Protein AF-A0A8T2ZBQ4-F1 (afdb_monomer)

Secondary structure (DSSP, 8-state):
-HHHHHHHHHHHHHTT-GGGGG---HHHHHHHHHHHHHHHHHHHHHHHHHHH-TTS-SHHHHHHHHHHH-TTTS-HHHHHHHH-

pLDDT: mean 74.5, std 17.8, range [43.91, 95.44]

Mean predicted aligned error: 11.38 Å

Organism: Populus deltoides (NCBI:txid3696)

Foldseek 3Di:
DVVVVVVVVVVVDVVVDVVVVPDDDPPVVVVVVVVVVVLLVVLVVVLVVCVVVLPDPDPSNVLVVVCVVPVVCSPSVNSSVVVD

Structure (mmCIF, N/CA/C/O backbone):
data_AF-A0A8T2ZBQ4-F1
#
_entry.id   AF-A0A8T2ZBQ4-F1
#
loop_
_atom_site.group_PDB
_atom_site.id
_atom_site.type_symbol
_atom_site.label_atom_id
_atom_site.label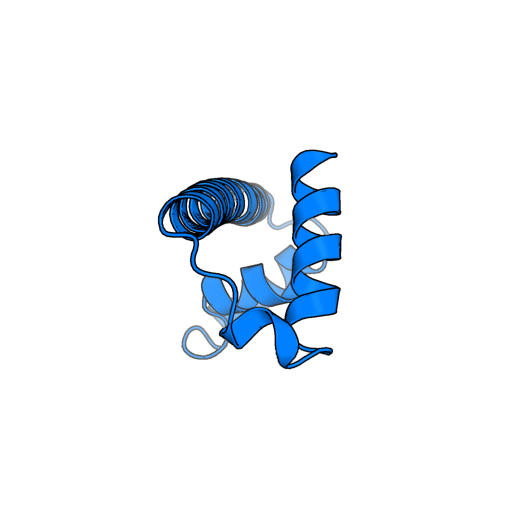_alt_id
_atom_site.label_comp_id
_atom_site.label_asym_id
_atom_site.label_entity_id
_atom_site.label_seq_id
_atom_site.pdbx_PDB_ins_code
_atom_site.Cartn_x
_atom_site.Cartn_y
_atom_site.Cartn_z
_atom_site.occupancy
_atom_site.B_iso_or_equiv
_atom_site.auth_seq_id
_atom_site.auth_comp_id
_atom_site.auth_asym_id
_atom_site.auth_atom_id
_atom_site.pdbx_PDB_model_num
ATOM 1 N N . MET A 1 1 ? 2.086 4.568 14.627 1.00 48.47 1 MET A N 1
ATOM 2 C CA . MET A 1 1 ? 2.829 3.292 14.715 1.00 48.47 1 MET A CA 1
ATOM 3 C C . MET A 1 1 ? 2.337 2.448 15.885 1.00 48.47 1 MET A C 1
ATOM 5 O O . MET A 1 1 ? 2.028 1.291 15.654 1.00 48.47 1 MET A O 1
ATOM 9 N N . GLU A 1 2 ? 2.165 3.005 17.091 1.00 51.09 2 GLU A N 1
ATOM 10 C CA . GLU A 1 2 ? 1.617 2.259 18.246 1.00 51.09 2 GLU A CA 1
ATOM 11 C C . GLU A 1 2 ? 0.182 1.749 18.034 1.00 51.09 2 GLU A C 1
ATOM 13 O O . GLU A 1 2 ? -0.055 0.565 18.224 1.00 51.09 2 GLU A O 1
ATOM 18 N N . GLU A 1 3 ? -0.742 2.570 17.514 1.00 49.41 3 GLU A N 1
ATOM 19 C CA . GLU A 1 3 ? -2.120 2.125 17.195 1.00 49.41 3 GLU A CA 1
ATOM 20 C C . GLU A 1 3 ? -2.165 0.971 16.171 1.00 49.41 3 GLU A C 1
ATOM 22 O O . GLU A 1 3 ? -3.080 0.147 16.165 1.00 49.41 3 GLU A O 1
ATOM 27 N N . PHE A 1 4 ? -1.170 0.914 15.279 1.00 47.53 4 PHE A N 1
ATOM 28 C CA . PHE A 1 4 ? -1.043 -0.137 14.271 1.00 47.53 4 PHE A CA 1
ATOM 29 C C . PHE A 1 4 ? -0.483 -1.423 14.880 1.00 47.53 4 PHE A C 1
ATOM 31 O O . PHE A 1 4 ? -1.013 -2.495 14.607 1.00 47.53 4 PHE A O 1
ATOM 38 N N . ALA A 1 5 ? 0.519 -1.315 15.758 1.00 55.88 5 ALA A N 1
ATOM 39 C CA . ALA A 1 5 ? 1.025 -2.442 16.536 1.00 55.88 5 ALA A CA 1
ATOM 40 C C . ALA A 1 5 ? -0.059 -3.011 17.465 1.00 55.88 5 ALA A C 1
ATOM 42 O O . ALA A 1 5 ? -0.205 -4.225 17.568 1.00 55.88 5 ALA A O 1
ATOM 43 N N . GLU A 1 6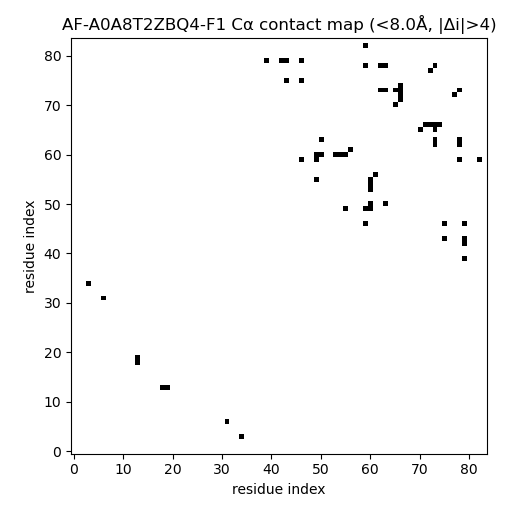 ? -0.875 -2.144 18.067 1.00 51.38 6 GLU A N 1
ATOM 44 C CA . GLU A 1 6 ? -2.042 -2.528 18.857 1.00 51.38 6 GLU A CA 1
ATOM 45 C C . GLU A 1 6 ? -3.081 -3.261 17.990 1.00 51.38 6 GLU A C 1
ATOM 47 O O . GLU A 1 6 ? -3.584 -4.307 18.387 1.00 51.38 6 GLU A O 1
ATOM 52 N N . CYS A 1 7 ? -3.346 -2.808 16.760 1.00 50.91 7 CYS A N 1
ATOM 53 C CA . CYS A 1 7 ? -4.251 -3.515 15.846 1.00 50.91 7 CYS A CA 1
ATOM 54 C C . CYS A 1 7 ? -3.681 -4.813 15.255 1.00 50.91 7 CYS A C 1
ATOM 56 O O . CYS A 1 7 ? -4.455 -5.742 15.037 1.00 50.91 7 CYS A O 1
ATOM 58 N N . ILE A 1 8 ? -2.369 -4.924 15.028 1.00 54.09 8 ILE A N 1
ATOM 59 C CA . ILE A 1 8 ? -1.715 -6.198 14.679 1.00 54.09 8 ILE A CA 1
ATOM 60 C C . ILE A 1 8 ? -1.792 -7.167 15.865 1.00 54.09 8 ILE A C 1
ATOM 62 O O . ILE A 1 8 ? -2.075 -8.350 15.675 1.00 54.09 8 ILE A O 1
ATOM 66 N N . ALA A 1 9 ? -1.610 -6.670 17.092 1.00 52.91 9 ALA A N 1
ATOM 67 C CA . ALA A 1 9 ? -1.788 -7.457 18.308 1.00 52.91 9 ALA A CA 1
ATOM 68 C C . ALA A 1 9 ? -3.247 -7.925 18.480 1.00 52.91 9 ALA A C 1
ATOM 70 O O . ALA A 1 9 ? -3.480 -9.066 18.869 1.00 52.91 9 ALA A O 1
ATOM 71 N N . VAL A 1 10 ? -4.232 -7.096 18.111 1.00 51.09 10 VAL A N 1
ATOM 72 C CA . VAL A 1 10 ? -5.661 -7.465 18.095 1.00 51.09 10 VAL A CA 1
ATOM 73 C C . VAL A 1 10 ? -5.994 -8.441 16.952 1.00 51.09 10 VAL A C 1
ATOM 75 O O . VAL A 1 10 ? -6.782 -9.364 17.158 1.00 51.09 10 VAL A O 1
ATOM 78 N N . ARG A 1 11 ? -5.373 -8.305 15.770 1.00 47.69 11 ARG A N 1
ATOM 79 C CA . ARG A 1 11 ? -5.557 -9.227 14.629 1.00 47.69 11 ARG A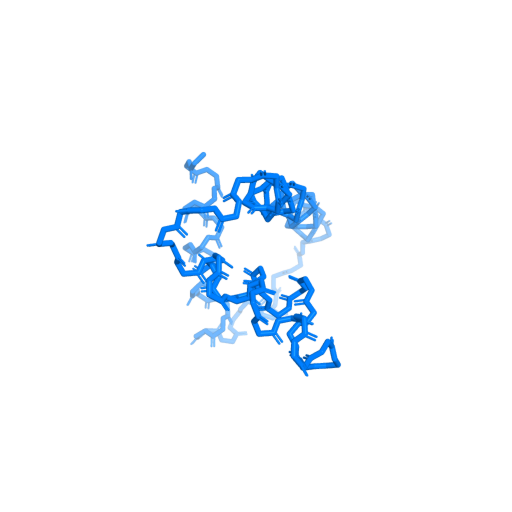 CA 1
ATOM 80 C C . ARG A 1 11 ? -5.005 -10.623 14.907 1.00 47.69 11 ARG A C 1
ATOM 82 O O . ARG A 1 11 ? -5.671 -11.599 14.586 1.00 47.69 11 ARG A O 1
ATOM 89 N N . ASN A 1 12 ? -3.853 -10.725 15.571 1.00 51.22 12 ASN A N 1
ATOM 90 C CA . ASN A 1 12 ? -3.269 -12.021 15.934 1.00 51.22 12 ASN A CA 1
ATOM 91 C C . ASN A 1 12 ? -4.101 -12.817 16.956 1.00 51.22 12 ASN A C 1
ATOM 93 O O . ASN A 1 12 ? -3.938 -14.028 17.059 1.00 51.22 12 ASN A O 1
ATOM 97 N N . LEU A 1 13 ? -5.003 -12.179 17.707 1.00 44.56 13 LEU A N 1
ATOM 98 C CA . LEU A 1 13 ? -5.840 -12.870 18.695 1.00 44.56 13 LEU A CA 1
ATOM 99 C C . LEU A 1 13 ? -7.190 -13.327 18.122 1.00 44.56 13 LEU A C 1
ATOM 101 O O . LEU A 1 13 ? -7.704 -14.358 18.546 1.00 44.56 13 LEU A O 1
ATOM 105 N N . GLY A 1 14 ? -7.754 -12.599 17.154 1.00 46.56 14 GLY A N 1
ATOM 106 C CA . GLY A 1 14 ? -9.066 -12.901 16.558 1.00 46.56 14 GLY A CA 1
ATOM 107 C C . GLY A 1 14 ? -9.085 -14.118 15.652 1.00 46.56 14 GLY A C 1
ATOM 108 O O . GLY A 1 14 ? -10.023 -14.909 15.720 1.00 46.56 14 GLY A O 1
ATOM 109 N N . ASP A 1 15 ? -8.018 -14.314 14.884 1.00 52.03 15 ASP A N 1
ATOM 110 C CA . ASP A 1 15 ? -7.900 -15.466 13.989 1.00 52.03 15 ASP A CA 1
ATOM 111 C C . ASP A 1 15 ? -7.332 -16.712 14.699 1.00 52.03 15 ASP A C 1
ATOM 113 O O . ASP A 1 15 ? -7.419 -17.819 14.173 1.00 52.03 15 ASP A O 1
ATOM 117 N N . MET A 1 16 ? -6.809 -16.564 15.927 1.00 48.44 16 MET A N 1
ATOM 118 C CA . MET A 1 16 ? -6.341 -17.676 16.771 1.00 48.44 16 MET A CA 1
ATOM 119 C C . MET A 1 16 ? -7.328 -18.083 17.880 1.00 48.44 16 MET A C 1
A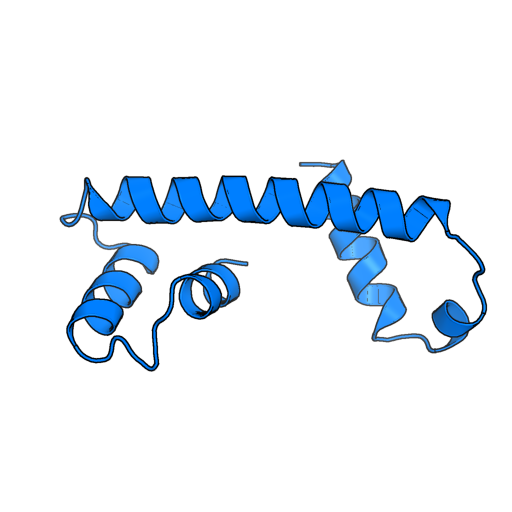TOM 121 O O . MET A 1 16 ? -7.196 -19.180 18.426 1.00 48.44 16 MET A O 1
ATOM 125 N N . ILE A 1 17 ? -8.304 -17.239 18.246 1.00 45.88 17 ILE A N 1
ATOM 126 C CA . ILE A 1 17 ? -9.192 -17.469 19.398 1.00 45.88 17 ILE A CA 1
ATOM 127 C C . ILE A 1 17 ? -10.660 -17.149 19.033 1.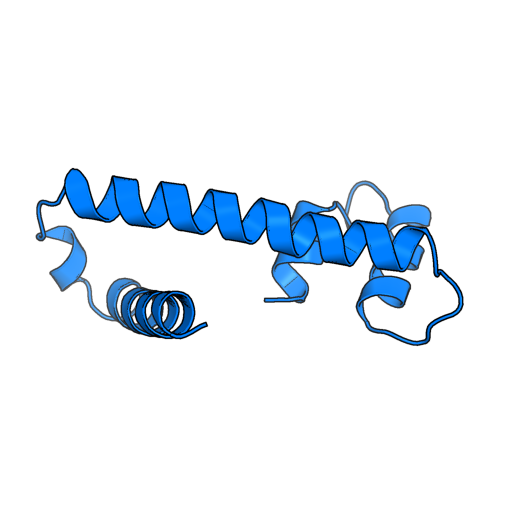00 45.88 17 ILE A C 1
ATOM 129 O O . ILE A 1 17 ? -11.062 -15.983 19.027 1.00 45.88 17 ILE A O 1
ATOM 133 N N . PRO A 1 18 ? -11.515 -18.173 18.832 1.00 49.84 18 PRO A N 1
ATOM 134 C CA . PRO A 1 18 ? -12.930 -18.027 18.455 1.00 49.84 18 PRO A CA 1
ATOM 135 C C . PRO A 1 18 ? -13.803 -17.1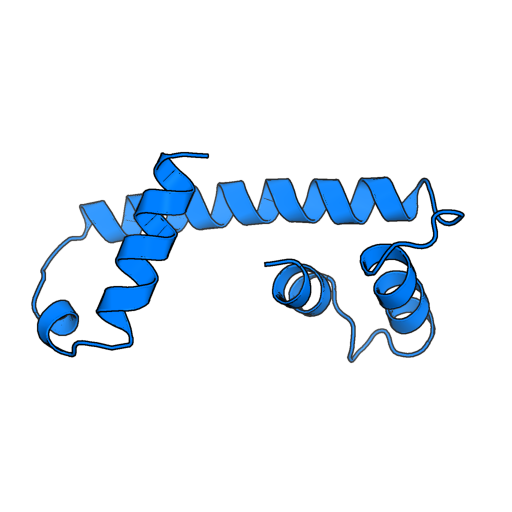79 19.404 1.00 49.84 18 PRO A C 1
ATOM 137 O O . PRO A 1 18 ? -14.897 -16.769 19.023 1.00 49.84 18 PRO A O 1
ATOM 140 N N . LEU A 1 19 ? -13.341 -16.875 20.627 1.00 43.91 19 LEU A N 1
ATOM 141 C CA . LEU A 1 19 ? -14.069 -16.040 21.597 1.00 43.91 19 LEU A CA 1
ATOM 142 C C . LEU A 1 19 ? -14.325 -14.596 21.117 1.00 43.91 19 LEU A C 1
ATOM 144 O O . LEU A 1 19 ? -15.216 -13.937 21.651 1.00 43.91 19 LEU A O 1
ATOM 148 N N . LEU A 1 20 ? -13.597 -14.102 20.107 1.00 47.12 20 LEU A N 1
ATOM 149 C CA . LEU A 1 20 ? -13.830 -12.778 19.510 1.00 47.12 20 LEU A CA 1
ATOM 150 C C . LEU A 1 20 ? -15.105 -12.700 18.640 1.00 47.12 20 LEU A C 1
ATOM 152 O O . LEU A 1 20 ? -15.527 -11.600 18.296 1.00 47.12 20 LEU A O 1
ATOM 156 N N . GLN A 1 21 ? -15.784 -13.824 18.366 1.00 49.28 21 GLN A N 1
ATOM 157 C CA . GLN A 1 21 ? -17.110 -13.846 17.721 1.00 49.28 21 GLN A CA 1
ATOM 158 C C . GLN A 1 21 ? -18.257 -13.356 18.627 1.00 49.28 21 GLN A C 1
ATOM 160 O O . GLN A 1 21 ? -19.335 -13.049 18.127 1.00 49.28 21 GLN A O 1
ATOM 165 N N . TRP A 1 22 ? -18.056 -13.286 19.948 1.00 46.28 22 TRP A N 1
ATOM 166 C CA . TRP A 1 22 ? -19.093 -12.885 20.917 1.00 46.28 22 TRP A CA 1
ATOM 167 C C . TRP A 1 22 ? -19.021 -11.420 21.351 1.00 46.28 22 TRP A C 1
ATOM 169 O O . TRP A 1 22 ? -19.898 -10.939 22.068 1.00 46.28 22 TRP A O 1
ATOM 179 N N . ILE A 1 23 ? -17.979 -10.702 20.942 1.00 50.06 23 ILE A N 1
ATOM 180 C CA . ILE A 1 23 ? -17.737 -9.340 21.395 1.00 50.06 23 ILE A CA 1
ATOM 181 C C . ILE A 1 23 ? -18.449 -8.355 20.451 1.00 50.06 23 ILE A C 1
ATOM 183 O O . ILE A 1 23 ? -17.961 -7.945 19.399 1.00 50.06 23 ILE A O 1
ATOM 187 N N . ASP A 1 24 ? -19.664 -8.013 20.858 1.00 57.97 24 ASP A N 1
ATOM 188 C CA . ASP A 1 24 ? -20.485 -6.911 20.365 1.00 57.97 24 ASP A CA 1
ATOM 189 C C . ASP A 1 24 ? -19.705 -5.578 20.388 1.00 57.97 24 ASP A C 1
ATOM 191 O O . ASP A 1 24 ? -19.452 -5.029 21.458 1.00 57.97 24 ASP A O 1
ATOM 195 N N . PHE A 1 25 ? -19.293 -5.044 19.227 1.00 54.69 25 PHE A N 1
ATOM 196 C CA . PHE A 1 25 ? -18.703 -3.700 19.137 1.00 54.69 25 PHE A CA 1
ATOM 197 C C . PHE A 1 25 ? -18.865 -3.037 17.761 1.00 54.69 25 PHE A C 1
ATOM 199 O O . PHE A 1 25 ? -17.919 -2.892 16.976 1.00 54.69 25 PHE A O 1
ATOM 206 N N . THR A 1 26 ? -20.029 -2.438 17.525 1.00 58.94 26 THR A N 1
ATOM 207 C CA . THR A 1 26 ? -20.254 -1.487 16.418 1.00 58.94 26 THR A CA 1
ATOM 208 C C . THR A 1 26 ? -19.226 -0.334 16.408 1.00 58.94 26 THR A C 1
ATOM 210 O O . THR A 1 26 ? -18.968 0.273 15.369 1.00 58.94 26 THR A O 1
ATOM 213 N N . GLY A 1 27 ? -18.613 -0.015 17.557 1.00 63.72 27 GLY A N 1
ATOM 214 C CA . GLY A 1 27 ? -17.565 1.004 17.693 1.00 63.72 27 GLY A CA 1
ATOM 215 C C . GLY A 1 27 ? -16.155 0.547 17.293 1.00 63.72 27 GLY A C 1
ATOM 216 O O . GLY A 1 27 ? -15.430 1.317 16.662 1.00 63.72 27 GLY A O 1
ATOM 217 N N . HIS A 1 28 ? -15.761 -0.691 17.612 1.00 65.25 28 HIS A N 1
ATOM 218 C CA . HIS A 1 28 ? -14.422 -1.204 17.288 1.00 65.25 28 HIS A CA 1
ATOM 219 C C . HIS A 1 28 ? -14.295 -1.539 15.802 1.00 65.25 28 HIS A C 1
ATOM 221 O O . HIS A 1 28 ? -13.285 -1.192 15.194 1.00 65.25 28 HIS A O 1
ATOM 227 N N . LEU A 1 29 ? -15.352 -2.070 15.177 1.00 67.50 29 LEU A N 1
ATOM 228 C CA . LEU A 1 29 ? -15.389 -2.268 13.724 1.00 67.50 29 LEU A CA 1
ATOM 229 C C . LEU A 1 29 ? -15.227 -0.945 12.955 1.00 67.50 29 LEU A C 1
ATOM 231 O O . LEU A 1 29 ? -14.472 -0.885 11.991 1.00 67.50 29 LEU A O 1
ATOM 235 N N . LYS A 1 30 ? -15.844 0.154 13.421 1.00 74.06 30 LYS A N 1
ATOM 236 C CA . LYS A 1 30 ? -15.652 1.495 12.828 1.00 74.06 30 LYS A CA 1
ATOM 237 C C . LYS A 1 30 ? -14.223 2.021 12.987 1.00 74.06 30 LYS A C 1
ATOM 239 O O . LYS A 1 30 ? -13.743 2.744 12.115 1.00 74.06 30 LYS A O 1
ATOM 244 N N . LYS A 1 31 ? -13.546 1.706 14.096 1.00 76.69 31 LYS A N 1
ATOM 245 C CA . LYS A 1 31 ? -12.129 2.056 14.290 1.00 76.69 31 LYS A CA 1
ATOM 246 C C . LYS A 1 31 ? -11.231 1.245 13.356 1.00 76.69 31 LYS A C 1
ATOM 248 O O . LYS A 1 31 ? -10.364 1.836 12.720 1.00 76.69 31 LYS A O 1
ATOM 253 N N . LEU A 1 32 ? -11.487 -0.056 13.221 1.00 75.38 32 LEU A N 1
ATOM 254 C CA . LEU A 1 32 ? -10.771 -0.935 12.295 1.00 75.38 32 LEU A CA 1
ATOM 255 C C . LEU A 1 32 ? -10.967 -0.509 10.834 1.00 75.38 32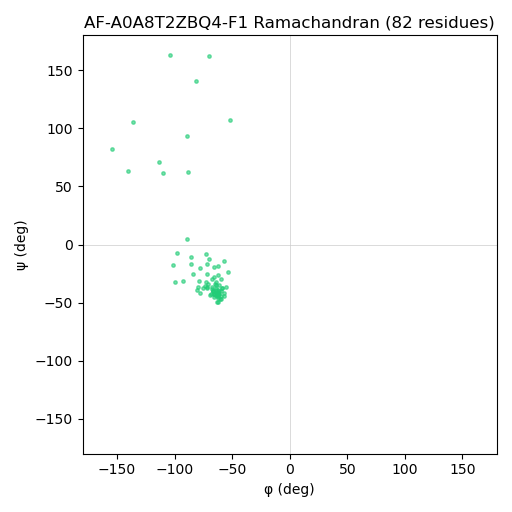 LEU A C 1
ATOM 257 O O . LEU A 1 32 ? -9.985 -0.431 10.109 1.00 75.38 32 LEU A O 1
AT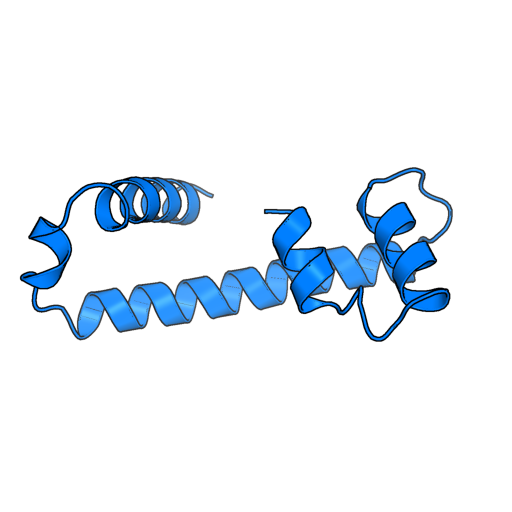OM 261 N N . ASP A 1 33 ? -12.182 -0.139 10.417 1.00 77.81 33 ASP A N 1
ATOM 262 C CA . ASP A 1 33 ? -12.449 0.400 9.072 1.00 77.81 33 ASP A CA 1
ATOM 263 C C . ASP A 1 33 ? -11.666 1.697 8.809 1.00 77.81 33 ASP A C 1
ATOM 265 O O . ASP A 1 33 ? -10.992 1.840 7.789 1.00 77.81 33 ASP A O 1
ATOM 269 N N . ARG A 1 34 ? -11.680 2.636 9.765 1.00 81.94 34 ARG A N 1
ATOM 270 C CA . ARG A 1 34 ? -10.889 3.874 9.666 1.00 81.94 34 ARG A CA 1
ATOM 271 C C . ARG A 1 34 ? -9.392 3.596 9.588 1.00 81.94 34 ARG A C 1
ATOM 273 O O . ARG A 1 34 ? -8.698 4.277 8.837 1.00 81.94 34 ARG A O 1
ATOM 280 N N . LEU A 1 35 ? -8.893 2.633 10.358 1.00 82.81 35 LEU A N 1
ATOM 281 C CA . LEU A 1 35 ? -7.487 2.248 10.315 1.00 82.81 35 LEU A CA 1
ATOM 282 C C . LEU A 1 35 ? -7.141 1.572 8.987 1.00 82.81 35 LEU A C 1
ATOM 284 O O . LEU A 1 35 ? -6.129 1.920 8.392 1.00 82.81 35 LEU A O 1
ATOM 288 N N . SER A 1 36 ? -8.001 0.679 8.497 1.00 78.50 36 SER A N 1
ATOM 289 C CA . SER A 1 36 ? -7.843 0.019 7.201 1.00 78.50 36 SER A CA 1
ATOM 290 C C . SER A 1 36 ? -7.749 1.042 6.072 1.00 78.50 36 SER A C 1
ATOM 292 O O . SER A 1 36 ? -6.849 0.950 5.248 1.00 78.50 36 SER A O 1
ATOM 294 N N . LYS A 1 37 ? -8.608 2.069 6.072 1.00 86.56 37 LYS A N 1
ATOM 295 C CA . LYS A 1 37 ? -8.558 3.173 5.099 1.00 86.56 37 LYS A CA 1
ATOM 296 C C . LYS A 1 37 ? -7.273 3.991 5.196 1.00 86.56 37 LYS A C 1
ATOM 298 O O . LYS A 1 37 ? -6.690 4.335 4.177 1.00 86.56 37 LYS A O 1
ATOM 303 N N . LYS A 1 38 ? -6.811 4.302 6.412 1.00 84.56 38 LYS A N 1
ATOM 304 C CA . LYS A 1 38 ? -5.527 4.998 6.606 1.00 84.56 38 LYS A CA 1
ATOM 305 C C . LYS A 1 38 ? -4.347 4.164 6.106 1.00 84.56 38 LYS A C 1
ATOM 307 O O . LYS A 1 38 ? -3.435 4.721 5.507 1.00 84.56 38 LYS A O 1
ATOM 312 N N . MET A 1 39 ? -4.368 2.857 6.362 1.00 81.12 39 MET A N 1
ATOM 313 C CA . MET A 1 39 ? -3.333 1.931 5.908 1.00 81.12 39 MET A CA 1
ATOM 314 C C . MET A 1 39 ? -3.327 1.813 4.385 1.00 81.12 39 MET A C 1
ATOM 316 O O . MET A 1 39 ? -2.265 1.870 3.783 1.00 81.12 39 MET A O 1
ATOM 320 N N . ASP A 1 40 ? -4.502 1.724 3.764 1.00 85.44 40 ASP A N 1
ATOM 321 C CA . ASP A 1 40 ? -4.627 1.672 2.309 1.00 85.44 40 ASP A CA 1
ATOM 322 C C . ASP A 1 40 ? -4.040 2.923 1.639 1.00 85.44 40 ASP A C 1
ATOM 324 O O . ASP A 1 40 ? -3.207 2.801 0.746 1.00 85.44 40 ASP A O 1
ATOM 328 N N . VAL A 1 41 ? -4.365 4.120 2.148 1.00 91.12 41 VAL A N 1
ATOM 329 C CA . VAL A 1 41 ? -3.780 5.387 1.665 1.00 91.12 41 VAL A CA 1
ATOM 330 C C . VAL A 1 41 ? -2.261 5.420 1.856 1.00 91.12 41 VAL A C 1
ATOM 332 O O . VAL A 1 41 ? -1.539 5.863 0.966 1.00 91.12 41 VAL A O 1
ATOM 335 N N . PHE A 1 42 ? -1.762 4.955 3.004 1.00 87.00 42 PHE A N 1
ATOM 336 C CA . PHE A 1 42 ? -0.325 4.911 3.279 1.00 87.00 42 PHE A CA 1
ATOM 337 C C . PHE A 1 42 ? 0.417 3.976 2.313 1.00 87.00 42 PHE A C 1
ATOM 339 O O . PHE A 1 42 ? 1.413 4.376 1.715 1.00 87.00 42 PHE A O 1
ATOM 346 N N . LEU A 1 43 ? -0.081 2.750 2.136 1.00 86.00 43 LEU A N 1
ATOM 347 C CA . LEU A 1 43 ? 0.534 1.759 1.255 1.00 86.00 43 LEU A CA 1
ATOM 348 C C . LEU A 1 43 ? 0.442 2.175 -0.213 1.00 86.00 43 LEU A C 1
ATOM 350 O O . LEU A 1 43 ? 1.405 1.987 -0.947 1.00 86.00 43 LEU A O 1
ATOM 354 N N . GLN A 1 44 ? -0.672 2.782 -0.631 1.00 91.06 44 GLN A N 1
ATOM 355 C CA . GLN A 1 44 ? -0.787 3.336 -1.977 1.00 91.06 44 GLN A CA 1
ATOM 356 C C . GLN A 1 44 ? 0.278 4.411 -2.224 1.00 91.06 44 GLN A C 1
ATOM 358 O O . GLN A 1 44 ? 0.963 4.355 -3.239 1.00 91.06 44 GLN A O 1
ATOM 363 N N . GLY A 1 45 ? 0.495 5.317 -1.263 1.00 88.69 45 GLY A N 1
ATOM 364 C CA . GLY A 1 45 ? 1.552 6.327 -1.359 1.00 88.69 45 GLY A CA 1
ATOM 365 C C . GLY A 1 45 ? 2.954 5.725 -1.512 1.00 88.69 45 GLY A C 1
ATOM 366 O O . GLY A 1 45 ? 3.750 6.237 -2.292 1.00 88.69 45 GLY A O 1
ATOM 367 N N . LEU A 1 46 ? 3.241 4.607 -0.833 1.00 89.06 46 LEU A N 1
ATOM 368 C CA . LEU A 1 46 ? 4.501 3.879 -1.020 1.00 89.06 46 LEU A CA 1
ATOM 369 C C . LEU A 1 46 ? 4.616 3.270 -2.420 1.00 89.06 46 LEU A C 1
ATOM 371 O O . LEU A 1 46 ? 5.691 3.326 -3.011 1.00 89.06 46 LEU A O 1
ATOM 375 N N . VAL A 1 47 ? 3.547 2.673 -2.954 1.00 88.50 47 VAL A N 1
ATOM 376 C CA . VAL A 1 47 ? 3.560 2.125 -4.320 1.00 88.50 47 VAL A CA 1
ATOM 377 C C . VAL A 1 47 ? 3.798 3.241 -5.336 1.00 88.50 47 VAL A C 1
ATOM 379 O O . VAL A 1 47 ? 4.632 3.083 -6.225 1.00 88.50 47 VAL A O 1
ATOM 382 N N . ASP A 1 48 ? 3.122 4.376 -5.176 1.00 92.00 48 ASP A N 1
ATOM 383 C CA . ASP A 1 48 ? 3.226 5.509 -6.094 1.00 92.00 48 ASP A CA 1
ATOM 384 C C . ASP A 1 48 ? 4.626 6.151 -6.060 1.00 92.00 48 ASP A C 1
ATOM 386 O O . ASP A 1 48 ? 5.196 6.416 -7.116 1.00 92.00 48 ASP A O 1
ATOM 390 N N . GLU A 1 49 ? 5.254 6.285 -4.885 1.00 88.38 49 GLU A N 1
ATOM 391 C CA . GLU A 1 49 ? 6.650 6.748 -4.768 1.00 88.38 49 GLU A CA 1
ATOM 392 C C . GLU A 1 49 ? 7.621 5.863 -5.570 1.00 88.38 49 GLU A C 1
ATOM 394 O O . GLU A 1 49 ? 8.513 6.354 -6.264 1.00 88.38 49 GLU A O 1
ATOM 399 N N . HIS A 1 50 ? 7.426 4.544 -5.527 1.00 87.31 50 HIS A N 1
ATOM 400 C CA . HIS A 1 50 ? 8.261 3.595 -6.266 1.00 87.31 50 HIS A CA 1
ATOM 401 C C . HIS A 1 50 ? 7.918 3.520 -7.764 1.00 87.31 50 HIS A C 1
ATOM 403 O O . HIS A 1 50 ? 8.752 3.083 -8.560 1.00 87.31 50 HIS A O 1
ATOM 409 N N . ARG A 1 51 ? 6.720 3.954 -8.180 1.00 87.19 51 ARG A N 1
ATOM 410 C CA . ARG A 1 51 ? 6.372 4.107 -9.603 1.00 87.19 51 ARG A CA 1
ATOM 411 C C . ARG A 1 51 ? 7.096 5.277 -10.248 1.00 87.19 51 ARG A C 1
ATOM 413 O O . ARG A 1 51 ? 7.445 5.167 -11.424 1.00 87.19 51 ARG A O 1
ATOM 420 N N . ASP A 1 52 ? 7.320 6.342 -9.486 1.00 84.94 52 ASP A N 1
ATOM 421 C CA . ASP A 1 52 ? 8.071 7.515 -9.930 1.00 84.94 52 ASP A CA 1
ATOM 422 C C . ASP A 1 52 ? 9.588 7.262 -9.885 1.00 84.94 52 ASP A C 1
ATOM 424 O O . ASP A 1 52 ? 10.324 7.747 -10.745 1.00 84.94 52 ASP A O 1
ATOM 428 N N . ASP A 1 53 ? 10.058 6.437 -8.942 1.00 83.38 53 ASP A N 1
ATOM 429 C CA . ASP A 1 53 ? 11.467 6.052 -8.790 1.00 83.38 53 ASP A CA 1
ATOM 430 C C . ASP A 1 53 ? 11.704 4.555 -9.068 1.00 83.38 53 ASP A C 1
ATOM 432 O O . ASP A 1 53 ? 11.977 3.727 -8.186 1.00 83.38 53 ASP A O 1
ATOM 436 N N . ARG A 1 54 ? 11.593 4.202 -10.352 1.00 71.38 54 ARG A N 1
ATOM 437 C CA . ARG A 1 54 ? 11.693 2.815 -10.839 1.00 71.38 54 ARG A CA 1
ATOM 438 C C . ARG A 1 54 ? 13.093 2.209 -10.750 1.00 71.38 54 ARG A C 1
ATOM 440 O O . ARG A 1 54 ? 13.221 0.992 -10.866 1.00 71.38 54 ARG A O 1
ATOM 447 N N . ASP A 1 55 ? 14.127 3.011 -10.507 1.00 73.81 55 ASP A N 1
ATOM 448 C CA . ASP A 1 55 ? 15.527 2.565 -10.569 1.00 73.81 55 ASP A CA 1
ATOM 449 C C . ASP A 1 55 ? 16.053 2.015 -9.226 1.00 73.81 55 ASP A C 1
ATOM 451 O O . ASP A 1 55 ? 17.222 1.652 -9.074 1.00 73.81 55 ASP A O 1
ATOM 455 N N . ARG A 1 56 ? 15.182 1.903 -8.213 1.00 74.06 56 ARG A N 1
ATOM 456 C CA . ARG A 1 56 ? 15.528 1.274 -6.934 1.00 74.06 56 ARG A CA 1
ATOM 457 C C . ARG A 1 56 ? 15.429 -0.249 -7.003 1.00 74.06 56 ARG A C 1
ATOM 459 O O . ARG A 1 56 ? 14.479 -0.826 -7.519 1.00 74.06 56 ARG A O 1
ATOM 466 N N . ASN A 1 57 ? 16.372 -0.939 -6.368 1.00 81.56 57 ASN A N 1
ATOM 467 C CA . ASN A 1 57 ? 16.310 -2.394 -6.202 1.00 81.56 57 ASN A CA 1
ATOM 468 C C . ASN A 1 57 ? 15.537 -2.771 -4.923 1.00 81.56 57 ASN A C 1
ATOM 470 O O . ASN A 1 57 ? 16.110 -3.337 -3.992 1.00 81.56 57 ASN A O 1
ATOM 474 N N . THR A 1 58 ? 14.250 -2.418 -4.855 1.00 87.25 58 THR A N 1
ATOM 475 C CA . THR A 1 58 ? 13.351 -2.802 -3.751 1.00 87.25 58 THR A CA 1
ATOM 476 C C . THR A 1 58 ? 12.408 -3.929 -4.171 1.00 87.25 58 THR A C 1
ATOM 478 O O . THR A 1 58 ? 12.203 -4.186 -5.359 1.00 87.25 58 THR A O 1
ATOM 481 N N . MET A 1 59 ? 11.802 -4.606 -3.192 1.00 88.12 59 MET A N 1
ATOM 482 C CA . MET A 1 59 ? 10.770 -5.614 -3.456 1.00 88.12 59 MET A CA 1
ATOM 483 C C . MET A 1 59 ? 9.548 -5.005 -4.168 1.00 88.12 59 MET A C 1
ATOM 485 O O . MET A 1 59 ? 8.991 -5.637 -5.059 1.00 88.12 59 MET A O 1
ATOM 489 N N . ILE A 1 60 ? 9.190 -3.754 -3.848 1.00 90.31 60 ILE A N 1
ATOM 490 C CA . ILE A 1 60 ? 8.098 -3.026 -4.512 1.00 90.31 60 ILE A CA 1
ATOM 491 C C . ILE A 1 60 ? 8.424 -2.819 -5.994 1.00 90.31 60 ILE A C 1
ATOM 493 O O . ILE A 1 60 ? 7.589 -3.130 -6.833 1.00 90.31 60 ILE A O 1
ATOM 497 N N . ASN A 1 61 ? 9.651 -2.419 -6.346 1.00 90.31 61 ASN A N 1
ATOM 498 C CA . ASN A 1 61 ? 10.046 -2.258 -7.752 1.00 90.31 61 ASN A CA 1
ATOM 499 C C . ASN A 1 61 ? 10.012 -3.588 -8.516 1.00 90.31 61 ASN A C 1
ATOM 501 O O . ASN A 1 61 ? 9.637 -3.618 -9.686 1.00 90.31 61 ASN A O 1
ATOM 505 N N . ARG A 1 62 ? 10.347 -4.706 -7.855 1.00 91.12 62 ARG A N 1
ATOM 506 C CA . ARG A 1 62 ? 10.195 -6.046 -8.447 1.00 91.12 62 ARG A CA 1
ATOM 507 C C . ARG A 1 62 ? 8.731 -6.386 -8.707 1.00 91.12 62 ARG A C 1
ATOM 509 O O . ARG A 1 62 ? 8.420 -6.897 -9.777 1.00 91.12 62 ARG A O 1
ATOM 516 N N . PHE A 1 63 ? 7.839 -6.083 -7.769 1.00 93.25 63 PHE A N 1
ATOM 517 C CA . PHE A 1 63 ? 6.407 -6.291 -7.965 1.00 93.25 63 PHE A CA 1
ATOM 518 C C . PHE A 1 63 ? 5.811 -5.365 -9.027 1.00 93.25 63 PHE A C 1
ATOM 520 O O . PHE A 1 63 ? 4.973 -5.812 -9.800 1.00 93.25 63 PHE A O 1
ATOM 527 N N . LEU A 1 64 ? 6.273 -4.118 -9.120 1.00 93.25 64 LEU A N 1
ATOM 528 C CA . LEU A 1 64 ? 5.869 -3.194 -10.178 1.00 93.25 64 LEU A CA 1
ATOM 529 C C . LEU A 1 64 ? 6.302 -3.689 -11.565 1.00 93.25 64 LEU A C 1
ATOM 531 O O . LEU A 1 64 ? 5.515 -3.612 -12.500 1.00 93.25 64 LEU A O 1
ATOM 535 N N . ALA A 1 65 ? 7.499 -4.268 -11.704 1.00 93.12 65 ALA A N 1
ATOM 536 C CA . ALA A 1 65 ? 7.906 -4.905 -12.959 1.00 93.12 65 ALA A CA 1
ATOM 537 C C . ALA A 1 65 ? 6.996 -6.098 -13.319 1.00 93.12 65 ALA A C 1
ATOM 539 O O . ALA A 1 65 ? 6.567 -6.235 -14.461 1.00 93.12 65 ALA A O 1
ATOM 540 N N . LEU A 1 66 ? 6.628 -6.924 -12.332 1.00 94.12 66 LEU A N 1
ATOM 541 C CA . LEU A 1 66 ? 5.692 -8.037 -12.534 1.00 94.12 66 LEU A CA 1
ATOM 542 C C . LEU A 1 66 ? 4.266 -7.567 -12.854 1.00 94.12 66 LEU A C 1
ATOM 544 O O . LEU A 1 66 ? 3.558 -8.249 -13.587 1.00 94.12 66 LEU A O 1
ATOM 548 N N . GLN A 1 67 ? 3.850 -6.404 -12.353 1.00 95.12 67 GLN A N 1
ATOM 549 C CA . GLN A 1 67 ? 2.587 -5.764 -12.723 1.00 95.12 67 GLN A CA 1
ATOM 550 C C . GLN A 1 67 ? 2.552 -5.356 -14.199 1.00 95.12 67 GLN A C 1
ATOM 552 O O . GLN A 1 67 ? 1.491 -5.416 -14.810 1.00 95.12 67 GLN A O 1
ATOM 557 N N . GLU A 1 68 ? 3.684 -4.985 -14.799 1.00 92.75 68 GLU A N 1
ATOM 558 C CA . GLU A 1 68 ? 3.748 -4.690 -16.237 1.00 92.75 68 GLU A CA 1
ATOM 559 C C . GLU A 1 68 ? 3.677 -5.959 -17.094 1.00 92.75 68 GLU A C 1
ATOM 561 O O . GLU A 1 68 ? 3.068 -5.950 -18.163 1.00 92.75 68 GLU A O 1
ATOM 566 N N . GLU A 1 69 ? 4.273 -7.056 -16.623 1.00 95.44 69 GLU A N 1
ATOM 567 C CA . GLU A 1 69 ? 4.278 -8.342 -17.329 1.00 95.44 69 GLU A CA 1
ATOM 568 C C . GLU A 1 69 ? 2.965 -9.125 -17.161 1.00 95.44 69 GLU A C 1
ATOM 570 O O . GLU A 1 69 ? 2.535 -9.825 -18.078 1.00 95.44 69 GLU A O 1
ATOM 575 N N . GLN A 1 70 ? 2.352 -9.049 -15.977 1.00 95.00 70 GLN A N 1
ATOM 576 C CA . GLN A 1 70 ? 1.206 -9.855 -15.543 1.00 95.00 70 GLN A CA 1
ATOM 577 C C . GLN A 1 70 ? 0.205 -8.997 -14.736 1.00 95.00 70 GLN A C 1
ATOM 579 O O . GLN A 1 70 ? -0.016 -9.251 -13.542 1.00 95.00 70 GLN A O 1
ATOM 584 N N . PRO A 1 71 ? -0.409 -7.972 -15.361 1.00 93.00 71 PRO A N 1
ATOM 585 C CA . PRO A 1 71 ? -1.243 -6.982 -14.673 1.00 93.00 71 PRO A CA 1
ATOM 586 C C . PRO A 1 71 ? -2.484 -7.580 -14.002 1.00 93.00 71 PRO A C 1
ATOM 588 O O . PRO A 1 71 ? -2.967 -7.041 -13.008 1.00 93.00 71 PRO A O 1
ATOM 591 N N . GLU A 1 72 ? -2.987 -8.712 -14.496 1.00 93.50 72 GLU A N 1
ATOM 592 C CA . GLU A 1 72 ? -4.127 -9.415 -13.903 1.00 93.50 72 GLU A CA 1
ATOM 593 C C . GLU A 1 72 ? -3.778 -10.107 -12.575 1.00 93.50 72 GLU A C 1
ATOM 595 O O . GLU A 1 72 ? -4.666 -10.332 -11.754 1.00 93.50 72 GLU A O 1
ATOM 600 N N . TYR A 1 73 ? -2.504 -10.450 -12.357 1.00 91.88 73 TYR A N 1
ATOM 601 C CA . TYR A 1 73 ? -2.039 -11.177 -11.169 1.00 91.88 73 TYR A CA 1
ATOM 602 C C . TYR A 1 73 ? -1.412 -10.262 -10.117 1.00 91.88 73 TYR A C 1
ATOM 604 O O . TYR A 1 73 ? -1.532 -10.528 -8.922 1.00 91.88 73 TYR A O 1
ATOM 612 N N . TYR A 1 74 ? -0.761 -9.182 -10.544 1.00 93.12 74 TYR A N 1
ATOM 613 C CA . TYR A 1 74 ? -0.058 -8.249 -9.663 1.00 93.12 74 TYR A CA 1
ATOM 614 C C . TYR A 1 74 ? -0.790 -6.906 -9.597 1.00 93.12 74 TYR A C 1
ATOM 616 O O . TYR A 1 74 ? -0.260 -5.862 -9.976 1.00 93.12 74 TYR A O 1
ATOM 624 N N . THR A 1 75 ? -2.034 -6.928 -9.111 1.00 94.19 75 THR A N 1
ATOM 625 C CA . THR A 1 75 ? -2.796 -5.697 -8.845 1.00 94.19 75 THR A CA 1
ATOM 626 C C . THR A 1 75 ? -2.223 -4.947 -7.643 1.00 94.19 75 THR A C 1
ATOM 628 O O . THR A 1 75 ? -1.523 -5.529 -6.811 1.00 94.19 75 THR A O 1
ATOM 631 N N . ASP A 1 76 ? -2.554 -3.664 -7.503 1.00 91.25 76 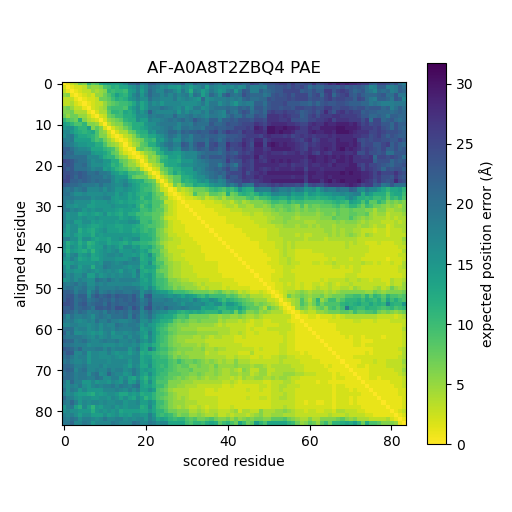ASP A N 1
ATOM 632 C CA . ASP A 1 76 ? -2.105 -2.845 -6.371 1.00 91.25 76 ASP A CA 1
ATOM 633 C C . ASP A 1 76 ? -2.486 -3.482 -5.031 1.00 91.25 76 ASP A C 1
ATOM 635 O O . ASP A 1 76 ? -1.700 -3.458 -4.090 1.00 91.25 76 ASP A O 1
ATOM 639 N N . GLU A 1 77 ? -3.653 -4.114 -4.932 1.00 91.31 77 GLU A N 1
ATOM 640 C CA . GLU A 1 77 ? -4.084 -4.837 -3.735 1.00 91.31 77 GLU A CA 1
ATOM 641 C C . GLU A 1 77 ? -3.163 -6.017 -3.413 1.00 91.31 77 GLU A C 1
ATOM 643 O O . GLU A 1 77 ? -2.802 -6.210 -2.250 1.00 91.31 77 GLU A O 1
ATOM 648 N N . VAL A 1 78 ? -2.749 -6.784 -4.427 1.00 91.19 78 VAL A N 1
ATOM 649 C CA . VAL A 1 78 ? -1.821 -7.909 -4.255 1.00 91.19 78 VAL A CA 1
ATOM 650 C C . VAL A 1 78 ? -0.451 -7.400 -3.817 1.00 91.19 78 VAL A C 1
ATOM 652 O O . VAL A 1 78 ? 0.121 -7.937 -2.868 1.00 91.19 78 VAL A O 1
ATOM 655 N N . ILE A 1 79 ? 0.056 -6.340 -4.448 1.00 91.50 79 ILE A N 1
ATOM 656 C CA . ILE A 1 79 ? 1.349 -5.735 -4.102 1.00 91.50 79 ILE A CA 1
ATOM 657 C C . ILE A 1 79 ? 1.319 -5.196 -2.668 1.00 91.50 79 ILE A C 1
ATOM 659 O O . ILE A 1 79 ? 2.188 -5.537 -1.866 1.00 91.50 79 ILE A O 1
ATOM 663 N N . LYS A 1 80 ? 0.287 -4.422 -2.306 1.00 89.31 80 LYS A N 1
ATOM 664 C CA . LYS A 1 80 ? 0.092 -3.895 -0.945 1.00 89.31 80 LYS A CA 1
ATOM 665 C C . LYS A 1 80 ? -0.004 -5.018 0.093 1.00 89.31 80 LYS A C 1
ATOM 667 O O . LYS A 1 80 ? 0.545 -4.880 1.182 1.00 89.31 80 LYS A O 1
ATOM 672 N N . GLY A 1 81 ? -0.644 -6.137 -0.250 1.00 85.12 81 GLY A N 1
ATOM 673 C CA . GLY A 1 81 ? -0.739 -7.318 0.608 1.00 85.12 81 GLY A CA 1
ATOM 674 C C . GLY A 1 81 ? 0.596 -8.022 0.881 1.00 85.12 81 GLY A C 1
ATOM 675 O O . GLY A 1 81 ? 0.733 -8.619 1.940 1.00 85.12 81 GLY A O 1
ATOM 676 N N . HIS A 1 82 ? 1.576 -7.937 -0.028 1.00 83.25 82 HIS A N 1
ATOM 677 C CA . HIS A 1 82 ? 2.916 -8.521 0.159 1.00 83.25 82 HIS A CA 1
ATOM 678 C C . HIS A 1 82 ? 3.892 -7.607 0.918 1.00 83.25 82 HIS A C 1
ATOM 680 O O . HIS A 1 82 ? 4.940 -8.068 1.364 1.00 83.25 82 HIS A O 1
ATOM 686 N N . VAL A 1 83 ? 3.589 -6.310 1.017 1.00 75.69 83 VAL A N 1
ATOM 687 C CA . VAL A 1 83 ? 4.411 -5.321 1.737 1.00 75.69 83 VAL A CA 1
ATOM 688 C C . VAL A 1 83 ? 4.099 -5.299 3.243 1.00 75.69 83 VAL A C 1
ATOM 690 O O . VAL A 1 83 ? 4.958 -4.895 4.029 1.00 75.69 83 VAL A O 1
ATOM 693 N N . LEU A 1 84 ? 2.887 -5.713 3.634 1.00 60.59 84 LEU A N 1
ATOM 694 C CA . LEU A 1 84 ? 2.428 -5.867 5.024 1.00 60.59 84 LEU A CA 1
ATOM 695 C C . LEU A 1 84 ? 2.984 -7.133 5.689 1.00 60.59 84 LEU A C 1
ATOM 697 O O . LEU A 1 84 ? 3.274 -7.042 6.904 1.00 60.59 84 LEU A O 1
#

Sequence (84 aa):
MEEFAECIAVRNLGDMIPLLQWIDFTGHLKKLDRLSKKMDVFLQGLVDEHRDDRDRNTMINRFLALQEEQPEYYTDEVIKGHVL

InterPro domains:
  IPR036396 Cytochrome P450 superfamily [G3DSA:1.10.630.10] (1-84)
  IPR036396 Cytochrome P450 superfamily [SSF48264] (2-83)
  IPR050651 Plant Cytochrome P450 Monooxygenase [PTHR47947] (1-83)

Solvent-accessible surface area (backbone atoms only — not comparable to full-atom values): 4980 Å² total; per-residue (Å²): 110,67,73,54,54,51,47,51,56,52,52,64,44,49,84,73,34,77,72,58,80,74,66,88,45,85,65,55,55,53,50,50,51,54,48,51,54,53,49,50,55,53,47,50,52,55,54,51,56,38,67,77,49,61,87,50,96,44,72,66,36,54,46,53,54,44,23,74,78,38,50,91,75,40,35,72,69,53,51,51,62,72,76,109

Radius of gyration: 16.22 Å; Cα contacts (8 Å, |Δi|>4): 34; chains: 1; bounding box: 37×26×39 Å